Protein AF-A0A7J3S7X8-F1 (afdb_monomer_lite)

pLDDT: mean 84.72, std 7.29, range [62.41, 93.88]

Secondary structure (DSSP, 8-state):
-HHHHHHHHHHHHHHHHHHHHHHHHTTEEEEEEEE-SS-EEEEEEETT-PPPPHHHHHHHHHHHHHHTT-TT--HHHHHHHHHHHHHHTT-SEEEEEEEETTEET--

Radius of gyration: 19.43 Å; chains: 1; bounding box: 49×20×56 Å

Structure (mmCIF, N/CA/C/O backbone):
data_AF-A0A7J3S7X8-F1
#
_entry.id   AF-A0A7J3S7X8-F1
#
loop_
_atom_site.group_PDB
_atom_site.id
_atom_site.type_symbol
_atom_site.label_atom_id
_atom_site.label_alt_id
_atom_site.label_comp_id
_atom_site.label_asym_id
_atom_site.label_entity_id
_atom_site.label_seq_id
_atom_site.pdbx_PDB_ins_code
_atom_site.Cartn_x
_atom_site.Cartn_y
_atom_site.Cartn_z
_atom_site.occupancy
_atom_site.B_iso_or_equiv
_atom_site.auth_seq_id
_atom_site.auth_comp_id
_atom_site.auth_asym_id
_atom_site.auth_atom_id
_atom_site.pdbx_PDB_model_num
ATOM 1 N N . MET A 1 1 ? 26.998 -4.823 -42.857 1.00 62.41 1 MET A N 1
ATOM 2 C CA . MET A 1 1 ? 27.583 -3.958 -41.805 1.00 62.41 1 MET A CA 1
ATOM 3 C C . MET A 1 1 ? 26.622 -2.862 -41.334 1.00 62.41 1 MET A C 1
ATOM 5 O O . MET A 1 1 ? 26.168 -2.966 -40.208 1.00 62.41 1 MET A O 1
ATOM 9 N N . ARG A 1 2 ? 26.195 -1.890 -42.160 1.00 70.94 2 ARG A N 1
ATOM 10 C CA . ARG A 1 2 ? 25.293 -0.782 -41.733 1.00 70.94 2 ARG A CA 1
ATOM 11 C C . ARG A 1 2 ? 23.972 -1.208 -41.057 1.00 70.94 2 ARG A C 1
ATOM 13 O O . ARG A 1 2 ? 23.578 -0.609 -40.067 1.00 70.94 2 ARG A O 1
ATOM 20 N N . LYS A 1 3 ? 23.322 -2.273 -41.547 1.00 74.06 3 LYS A N 1
ATOM 21 C CA . LYS A 1 3 ? 22.077 -2.806 -40.955 1.00 74.06 3 LYS A CA 1
ATOM 22 C C . LYS A 1 3 ? 22.283 -3.420 -39.562 1.00 74.06 3 LYS A C 1
ATOM 24 O O . LYS A 1 3 ? 21.411 -3.288 -38.720 1.00 74.06 3 LYS A O 1
ATOM 29 N N . ALA A 1 4 ? 23.443 -4.033 -39.310 1.00 76.62 4 ALA A N 1
ATOM 30 C CA . ALA A 1 4 ? 23.772 -4.594 -37.999 1.00 76.62 4 ALA A CA 1
ATOM 31 C C . ALA A 1 4 ? 23.965 -3.483 -36.956 1.00 76.62 4 ALA A C 1
ATOM 33 O O . ALA A 1 4 ? 23.417 -3.581 -35.869 1.00 76.62 4 ALA A O 1
ATOM 34 N N . TYR A 1 5 ? 24.628 -2.379 -37.327 1.00 82.19 5 TYR A N 1
ATOM 35 C CA . TYR A 1 5 ? 24.740 -1.199 -36.461 1.00 82.19 5 TYR A CA 1
ATOM 36 C C . TYR A 1 5 ? 23.380 -0.567 -36.149 1.00 82.19 5 TYR A C 1
ATOM 38 O O . TYR A 1 5 ? 23.120 -0.234 -34.999 1.00 82.19 5 TYR A O 1
ATOM 46 N N . ALA A 1 6 ? 22.495 -0.446 -37.143 1.00 85.75 6 ALA A N 1
ATOM 47 C CA . ALA A 1 6 ? 21.146 0.076 -36.921 1.00 85.75 6 ALA A CA 1
ATOM 48 C C . ALA A 1 6 ? 20.338 -0.803 -35.947 1.00 85.75 6 ALA A C 1
ATOM 50 O O . ALA A 1 6 ? 19.658 -0.282 -35.069 1.00 85.75 6 ALA A O 1
ATOM 51 N N . ILE A 1 7 ? 20.465 -2.129 -36.057 1.00 88.31 7 ILE A N 1
ATOM 52 C CA . ILE A 1 7 ? 19.827 -3.081 -35.139 1.00 88.31 7 ILE A CA 1
ATOM 53 C C . ILE A 1 7 ? 20.429 -2.971 -33.730 1.00 88.31 7 ILE A C 1
ATOM 55 O O . ILE A 1 7 ? 19.683 -2.894 -32.759 1.00 88.31 7 ILE A O 1
ATOM 59 N N . SER A 1 8 ? 21.756 -2.897 -33.596 1.00 87.19 8 SER A N 1
ATOM 60 C CA . SER A 1 8 ? 22.414 -2.719 -32.293 1.00 87.19 8 SER A CA 1
ATOM 61 C C . SER A 1 8 ? 22.010 -1.413 -31.605 1.00 87.19 8 SER A C 1
ATOM 63 O O . SER A 1 8 ? 21.766 -1.410 -30.401 1.00 87.19 8 SER A O 1
ATOM 65 N N . ILE A 1 9 ? 21.888 -0.316 -32.357 1.00 90.62 9 ILE A N 1
ATOM 66 C CA . ILE A 1 9 ? 21.418 0.971 -31.826 1.00 90.62 9 ILE A CA 1
ATOM 67 C C . ILE A 1 9 ? 19.955 0.868 -31.384 1.00 90.62 9 ILE A C 1
ATOM 69 O O . ILE A 1 9 ? 19.613 1.365 -30.315 1.00 90.62 9 ILE A O 1
ATOM 73 N N . LEU A 1 10 ? 19.101 0.182 -32.150 1.00 92.31 10 LEU A N 1
ATOM 74 C CA . LEU A 1 10 ? 17.704 -0.033 -31.768 1.00 92.31 10 LEU A CA 1
ATOM 75 C C . LEU A 1 10 ? 17.592 -0.799 -30.442 1.00 92.31 10 LEU A C 1
ATOM 77 O O . LEU A 1 10 ? 16.841 -0.384 -29.562 1.00 92.31 10 LEU A O 1
ATOM 81 N N . PHE A 1 11 ? 18.378 -1.864 -30.261 1.00 91.69 11 PHE A N 1
ATOM 82 C CA . PHE A 1 11 ? 18.424 -2.593 -28.990 1.00 91.69 11 PHE A CA 1
ATOM 83 C C . PHE A 1 11 ? 18.907 -1.721 -27.831 1.00 91.69 11 PHE A C 1
ATOM 85 O O . PHE A 1 11 ? 18.347 -1.807 -26.741 1.00 91.69 11 PHE A O 1
ATOM 92 N N . LEU A 1 12 ? 19.896 -0.855 -28.062 1.00 91.50 12 LEU A N 1
ATOM 93 C CA . LEU A 1 12 ? 20.385 0.070 -27.041 1.00 91.50 12 LEU A CA 1
ATOM 94 C C . LEU A 1 12 ? 19.287 1.054 -26.607 1.00 91.50 12 LEU A C 1
ATOM 96 O O . LEU A 1 12 ? 19.082 1.256 -25.413 1.00 91.50 12 LEU A O 1
ATOM 100 N N . VAL A 1 13 ? 18.542 1.621 -27.561 1.00 91.75 13 VAL A N 1
ATOM 101 C CA . VAL A 1 13 ? 17.432 2.546 -27.278 1.00 91.75 13 VAL A CA 1
ATOM 102 C C . VAL A 1 13 ? 16.324 1.849 -26.486 1.00 91.75 13 VAL A C 1
ATOM 104 O O . VAL A 1 13 ? 15.844 2.402 -25.497 1.00 91.75 13 VAL A O 1
ATOM 107 N N . VAL A 1 14 ? 15.953 0.624 -26.870 1.00 91.62 14 VAL A N 1
ATOM 108 C CA . VAL A 1 14 ? 14.945 -0.165 -26.146 1.00 91.62 14 VAL A CA 1
ATOM 109 C C . VAL A 1 14 ? 15.421 -0.500 -24.732 1.00 91.62 14 VAL A C 1
ATOM 111 O O . VAL A 1 14 ? 14.665 -0.306 -23.785 1.00 91.62 14 VAL A O 1
ATOM 114 N N . ALA A 1 15 ? 16.670 -0.942 -24.562 1.00 88.19 15 ALA A N 1
ATOM 115 C CA . ALA A 1 15 ? 17.222 -1.283 -23.251 1.00 88.19 15 ALA A CA 1
ATOM 116 C C . ALA A 1 15 ? 17.259 -0.071 -22.306 1.00 88.19 15 ALA A C 1
ATOM 118 O O . ALA A 1 15 ? 16.869 -0.185 -21.144 1.00 88.19 15 ALA A O 1
ATOM 119 N N . ILE A 1 16 ? 17.666 1.098 -22.810 1.00 89.50 16 ILE A N 1
ATOM 120 C CA . ILE A 1 16 ? 17.671 2.347 -22.037 1.00 89.50 16 ILE A CA 1
ATOM 121 C C . ILE A 1 16 ? 16.240 2.739 -21.654 1.00 89.50 16 ILE A C 1
ATOM 123 O O . ILE A 1 16 ? 15.968 2.984 -20.479 1.00 89.50 16 ILE A O 1
ATOM 127 N N . GLY A 1 17 ? 15.314 2.754 -22.618 1.00 86.06 17 GLY A N 1
ATOM 128 C CA . GLY A 1 17 ? 13.912 3.099 -22.363 1.00 86.06 17 GLY A CA 1
ATOM 129 C C . GLY A 1 17 ? 13.257 2.170 -21.340 1.00 86.06 17 GLY A C 1
ATOM 130 O O . GLY A 1 17 ? 12.569 2.628 -20.429 1.00 86.06 17 GLY A O 1
ATOM 131 N N . MET A 1 18 ? 13.532 0.869 -21.433 1.00 83.69 18 MET A N 1
ATOM 132 C CA . MET A 1 18 ? 13.013 -0.127 -20.500 1.00 83.69 18 MET A CA 1
ATOM 133 C C . MET A 1 18 ? 13.631 0.019 -19.104 1.00 83.69 18 MET A C 1
ATOM 135 O O . MET A 1 18 ? 12.915 -0.096 -18.113 1.00 83.69 18 MET A O 1
ATOM 139 N N . GLY A 1 19 ? 14.922 0.354 -19.009 1.00 81.31 19 GLY A N 1
ATOM 140 C CA . GLY A 1 19 ? 15.586 0.660 -17.740 1.00 81.31 19 GLY A CA 1
ATOM 141 C C . GLY A 1 19 ? 14.957 1.852 -17.013 1.00 81.31 19 GLY A C 1
ATOM 142 O O . GLY A 1 19 ? 14.654 1.749 -15.824 1.00 81.31 19 GLY A O 1
ATOM 143 N N . PHE A 1 20 ? 14.682 2.949 -17.726 1.00 81.25 20 PHE A N 1
ATOM 144 C CA . PHE A 1 20 ? 13.975 4.104 -17.157 1.00 81.25 20 PHE A CA 1
ATOM 145 C C . PHE A 1 20 ? 12.551 3.752 -16.720 1.00 81.25 20 PHE A C 1
ATOM 147 O O . PHE A 1 20 ? 12.148 4.096 -15.609 1.00 81.25 20 PHE A O 1
ATOM 154 N N . TYR A 1 21 ? 11.814 3.010 -17.550 1.00 80.69 21 TYR A N 1
ATOM 155 C CA . TYR A 1 21 ? 10.460 2.571 -17.222 1.00 80.69 21 TYR A CA 1
ATOM 156 C C . TYR A 1 21 ? 10.421 1.702 -15.957 1.00 80.69 21 TYR A C 1
ATOM 158 O O . TYR A 1 21 ? 9.586 1.924 -15.079 1.00 80.69 21 TYR A O 1
ATOM 166 N N . ILE A 1 22 ? 11.342 0.743 -15.827 1.00 80.44 22 ILE A N 1
ATOM 167 C CA . ILE A 1 22 ? 11.461 -0.100 -14.631 1.00 80.44 22 ILE A CA 1
ATOM 168 C C . ILE A 1 22 ? 11.815 0.756 -13.416 1.00 80.44 22 ILE A C 1
ATOM 170 O O . ILE A 1 22 ? 11.185 0.610 -12.372 1.00 80.44 22 ILE A O 1
ATOM 174 N N . HIS A 1 23 ? 12.780 1.669 -13.540 1.00 76.25 23 HIS A N 1
ATOM 175 C CA . HIS A 1 23 ? 13.201 2.514 -12.426 1.00 76.25 23 HIS A CA 1
ATOM 176 C C . HIS A 1 23 ? 12.036 3.346 -11.872 1.00 76.25 23 HIS A C 1
ATOM 178 O O . HIS A 1 23 ? 11.757 3.279 -10.675 1.00 76.25 23 HIS A O 1
ATOM 184 N N . GLU A 1 24 ? 11.292 4.045 -12.732 1.00 75.25 24 GLU A N 1
ATOM 185 C CA . GLU A 1 24 ? 10.157 4.873 -12.303 1.00 75.25 24 GLU A CA 1
ATOM 186 C C . GLU A 1 24 ? 8.973 4.083 -11.734 1.00 75.25 24 GLU A C 1
ATOM 188 O O . GLU A 1 24 ? 8.207 4.624 -10.930 1.00 75.25 24 GLU A O 1
ATOM 193 N N . ASN A 1 25 ? 8.783 2.833 -12.166 1.00 75.62 25 ASN A N 1
ATOM 194 C CA . ASN A 1 25 ? 7.625 2.025 -11.781 1.00 75.62 25 ASN A CA 1
ATOM 195 C C . ASN A 1 25 ? 7.932 0.974 -10.707 1.00 75.62 25 ASN A C 1
ATOM 197 O O . ASN A 1 25 ? 6.998 0.457 -10.098 1.00 75.62 25 ASN A O 1
ATOM 201 N N . SER A 1 26 ? 9.206 0.716 -10.402 1.00 76.62 26 SER A N 1
ATOM 202 C CA . SER A 1 26 ? 9.643 -0.191 -9.328 1.00 76.62 26 SER A CA 1
ATOM 203 C C . SER A 1 26 ? 9.123 0.212 -7.943 1.00 76.62 26 SER A C 1
ATOM 205 O O . SER A 1 26 ? 8.929 -0.639 -7.083 1.00 76.62 26 SER A O 1
ATOM 207 N N . GLN A 1 27 ? 8.837 1.502 -7.747 1.00 84.44 27 GLN A N 1
ATOM 208 C CA . GLN A 1 27 ? 8.304 2.058 -6.500 1.00 84.44 27 GLN A CA 1
ATOM 209 C C . GLN A 1 27 ? 6.775 2.209 -6.527 1.00 84.44 27 GLN A C 1
ATOM 211 O O . GLN A 1 27 ? 6.224 3.001 -5.755 1.00 84.44 27 GLN A O 1
ATOM 216 N N . THR A 1 28 ? 6.101 1.498 -7.438 1.00 89.00 28 THR A N 1
ATOM 217 C CA . THR A 1 28 ? 4.640 1.488 -7.557 1.00 89.00 28 THR A CA 1
ATOM 218 C C . THR A 1 28 ? 4.053 0.244 -6.905 1.00 89.00 28 THR A C 1
ATOM 220 O O . THR A 1 28 ? 4.465 -0.874 -7.219 1.00 89.00 28 THR A O 1
ATOM 223 N N . VAL A 1 29 ? 3.056 0.440 -6.046 1.00 91.06 29 VAL A N 1
ATOM 224 C CA . VAL A 1 29 ? 2.281 -0.638 -5.426 1.00 91.06 29 VAL A CA 1
ATOM 225 C C . VAL A 1 29 ? 0.789 -0.360 -5.564 1.00 91.06 29 VAL A C 1
ATOM 227 O O . VAL A 1 29 ? 0.326 0.768 -5.377 1.00 91.06 29 VAL A O 1
ATOM 230 N N . ASN A 1 30 ? 0.035 -1.399 -5.905 1.00 91.50 30 ASN A N 1
ATOM 231 C CA . ASN A 1 30 ? -1.419 -1.392 -5.866 1.00 91.50 30 ASN A CA 1
ATOM 232 C C . ASN A 1 30 ? -1.861 -2.204 -4.653 1.00 91.50 30 ASN A C 1
ATOM 234 O O . ASN A 1 30 ? -1.516 -3.381 -4.546 1.00 91.50 30 ASN A O 1
ATOM 238 N N . ILE A 1 31 ? -2.612 -1.575 -3.761 1.00 91.56 31 ILE A N 1
ATOM 239 C CA . ILE A 1 31 ? -3.123 -2.152 -2.523 1.00 91.56 31 ILE A CA 1
ATOM 240 C C . ILE A 1 31 ? -4.639 -2.244 -2.654 1.00 91.56 31 ILE A C 1
ATOM 242 O O . ILE A 1 31 ? -5.311 -1.253 -2.939 1.00 91.56 31 ILE A O 1
ATOM 246 N N . THR A 1 32 ? -5.170 -3.443 -2.462 1.00 92.19 32 THR A N 1
ATOM 247 C CA . THR A 1 32 ? -6.605 -3.716 -2.419 1.00 92.19 32 THR A CA 1
ATOM 248 C C . THR A 1 32 ? -6.973 -4.131 -1.006 1.00 92.19 32 THR A C 1
ATOM 250 O O . THR A 1 32 ? -6.412 -5.086 -0.473 1.00 92.19 32 THR A O 1
ATOM 253 N N . ILE A 1 33 ? -7.909 -3.402 -0.416 1.00 90.25 33 ILE A N 1
ATOM 254 C CA . ILE A 1 33 ? -8.485 -3.679 0.896 1.00 90.25 33 ILE A CA 1
ATOM 255 C C . ILE A 1 33 ? -9.865 -4.264 0.640 1.00 90.25 33 ILE A C 1
ATOM 257 O O . IL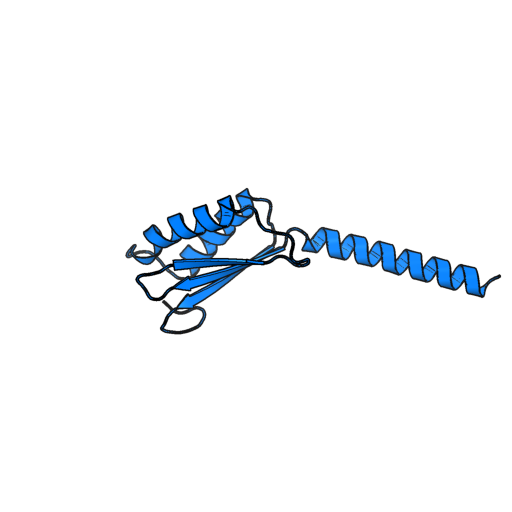E A 1 33 ? -10.725 -3.584 0.087 1.00 90.25 33 ILE A O 1
ATOM 261 N N . GLU A 1 34 ? -10.081 -5.517 1.008 1.00 90.75 34 GLU A N 1
ATOM 262 C CA . GLU A 1 34 ? -11.383 -6.175 0.939 1.00 90.75 34 GLU A CA 1
ATOM 263 C C . GLU A 1 34 ? -11.950 -6.278 2.355 1.00 90.75 34 GLU A C 1
ATOM 265 O O . GLU A 1 34 ? -11.279 -6.775 3.257 1.00 90.75 34 GLU A O 1
ATOM 270 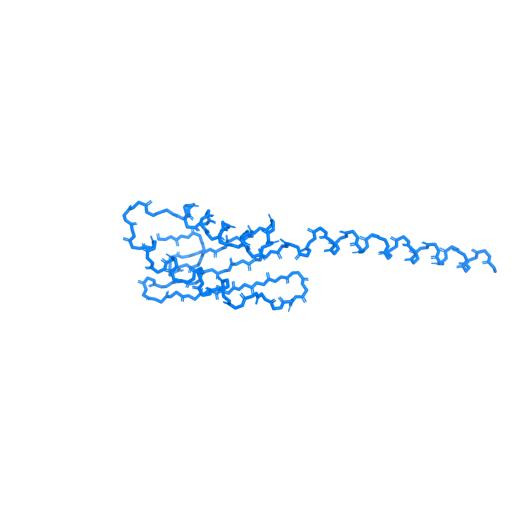N N . THR A 1 35 ? -13.174 -5.798 2.562 1.00 85.94 35 THR A N 1
ATOM 271 C CA . THR A 1 35 ? -13.846 -5.868 3.861 1.00 85.94 35 THR A CA 1
ATOM 272 C C . THR A 1 35 ? -15.333 -6.176 3.724 1.00 85.94 35 THR A C 1
ATOM 274 O O . THR A 1 35 ? -15.982 -5.805 2.752 1.00 85.94 35 THR A O 1
ATOM 277 N N . ASN A 1 36 ? -15.897 -6.867 4.704 1.00 83.06 36 ASN A N 1
ATOM 278 C CA . ASN A 1 36 ? -17.340 -7.098 4.846 1.00 83.06 36 ASN A CA 1
ATOM 279 C C . ASN A 1 36 ? -17.874 -6.501 6.165 1.00 83.06 36 ASN A C 1
ATOM 281 O O . ASN A 1 36 ? -18.927 -6.903 6.644 1.00 83.06 36 ASN A O 1
ATOM 285 N N . GLY A 1 37 ? -17.121 -5.587 6.787 1.00 72.81 37 GLY A N 1
ATOM 286 C CA . GLY A 1 37 ? -17.457 -5.018 8.093 1.00 72.81 37 GLY A CA 1
ATOM 287 C C . GLY A 1 37 ? -17.122 -5.910 9.295 1.00 72.81 37 GLY A C 1
ATOM 288 O O . GLY A 1 37 ? -17.285 -5.452 10.417 1.00 72.81 37 GLY A O 1
ATOM 289 N N . THR A 1 38 ? -16.644 -7.142 9.089 1.00 78.12 38 THR A N 1
ATOM 290 C CA . THR A 1 38 ? -16.138 -8.034 10.154 1.00 78.12 38 THR A CA 1
ATOM 291 C C . THR A 1 38 ? -14.729 -8.549 9.876 1.00 78.12 38 THR A C 1
ATOM 293 O O . THR A 1 38 ? -13.909 -8.623 10.784 1.00 78.12 38 THR A O 1
ATOM 296 N N . ASP A 1 39 ? -14.436 -8.855 8.619 1.00 84.38 39 ASP A N 1
ATOM 297 C CA . ASP A 1 39 ? -13.154 -9.335 8.128 1.00 84.38 39 ASP A CA 1
ATOM 298 C C . ASP A 1 39 ? -12.483 -8.249 7.287 1.00 84.38 39 ASP A C 1
ATOM 300 O O . ASP A 1 39 ? -13.147 -7.481 6.575 1.00 84.38 39 ASP A O 1
ATOM 304 N N . ILE A 1 40 ? -11.154 -8.202 7.348 1.00 86.12 40 ILE A N 1
ATOM 305 C CA . ILE A 1 40 ? -10.320 -7.312 6.542 1.00 86.12 40 ILE A CA 1
ATOM 306 C C . ILE A 1 40 ? -9.225 -8.152 5.897 1.00 86.12 40 ILE A C 1
ATOM 308 O O . ILE A 1 40 ? -8.468 -8.845 6.572 1.00 86.12 40 ILE A O 1
ATO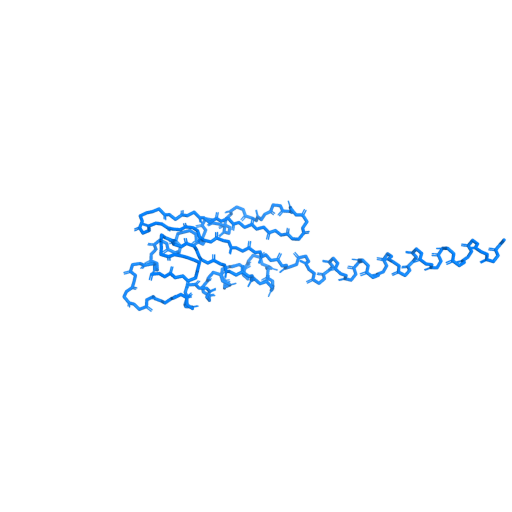M 312 N N . ILE A 1 41 ? -9.145 -8.083 4.573 1.00 89.25 41 ILE A N 1
ATOM 313 C CA . ILE A 1 41 ? -8.130 -8.758 3.771 1.00 89.25 41 ILE A CA 1
ATOM 314 C C . ILE A 1 41 ? -7.373 -7.688 2.995 1.00 89.25 41 ILE A C 1
ATOM 316 O O . ILE A 1 41 ? -7.954 -6.941 2.208 1.00 89.25 41 ILE A O 1
ATOM 320 N N . VAL A 1 42 ? -6.060 -7.635 3.192 1.00 90.38 42 VAL A N 1
ATOM 321 C CA . VAL A 1 42 ? -5.170 -6.727 2.468 1.00 90.38 42 VAL A CA 1
ATOM 322 C C . VAL A 1 42 ? -4.402 -7.534 1.436 1.00 90.38 42 VAL A C 1
ATOM 324 O O . VAL A 1 42 ? -3.808 -8.559 1.752 1.00 90.38 42 VAL A O 1
ATOM 327 N N . LYS A 1 43 ? -4.434 -7.080 0.185 1.00 90.00 43 LYS A N 1
ATOM 328 C CA . LYS A 1 43 ? -3.667 -7.659 -0.919 1.00 90.00 43 LYS A CA 1
ATOM 329 C C . LYS A 1 43 ? -2.853 -6.568 -1.571 1.00 90.00 43 LYS A C 1
ATOM 331 O O . LYS A 1 43 ? -3.395 -5.513 -1.905 1.00 90.00 43 LYS A O 1
ATOM 336 N N . SER A 1 44 ? -1.585 -6.829 -1.832 1.00 89.81 44 SER A N 1
ATOM 337 C CA . SER A 1 44 ? -0.732 -5.891 -2.546 1.00 89.81 44 SER A CA 1
ATOM 338 C C . SER A 1 44 ? -0.075 -6.514 -3.774 1.00 89.81 44 SER A C 1
ATOM 340 O O . SER A 1 44 ? 0.141 -7.720 -3.874 1.00 89.81 44 SER A O 1
ATOM 342 N N . SER A 1 45 ? 0.178 -5.680 -4.780 1.00 88.62 45 SER A N 1
ATOM 343 C CA . SER A 1 45 ? 0.767 -6.099 -6.051 1.00 88.62 45 SER A CA 1
ATOM 344 C C . SER A 1 45 ? 1.670 -5.011 -6.617 1.00 88.62 45 SER A C 1
ATOM 346 O O . SER A 1 45 ? 1.393 -3.817 -6.496 1.00 88.62 45 SER A O 1
ATOM 348 N N . THR A 1 46 ? 2.758 -5.430 -7.256 1.00 86.44 46 THR A N 1
ATOM 349 C CA . THR A 1 46 ? 3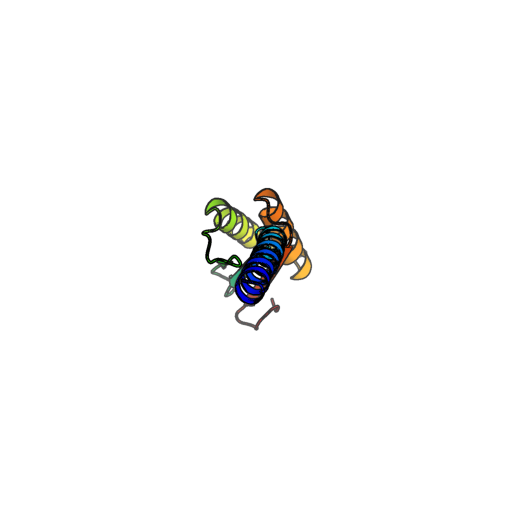.748 -4.548 -7.885 1.00 86.44 46 THR A CA 1
ATOM 350 C C . THR A 1 46 ? 3.862 -4.859 -9.378 1.00 86.44 46 THR A C 1
ATOM 352 O O . THR A 1 46 ? 3.439 -5.922 -9.836 1.00 86.44 46 THR A O 1
ATOM 355 N N . LEU A 1 47 ? 4.451 -3.942 -10.153 1.00 73.06 47 LEU A N 1
ATOM 356 C CA . LEU A 1 47 ? 4.490 -3.991 -11.625 1.00 73.06 47 LEU A CA 1
ATOM 357 C C . LEU A 1 47 ? 5.250 -5.202 -12.223 1.00 73.06 47 LEU A C 1
ATOM 359 O O . LEU A 1 47 ? 5.226 -5.402 -13.432 1.00 73.06 47 LEU A O 1
ATOM 363 N N . PHE A 1 48 ? 5.899 -6.022 -11.392 1.00 72.12 48 PHE A N 1
ATOM 364 C CA . PHE A 1 48 ? 6.660 -7.210 -11.805 1.00 72.12 48 PHE A CA 1
ATOM 365 C C . PHE A 1 48 ? 6.356 -8.449 -10.959 1.00 72.12 48 PHE A C 1
ATOM 367 O O . PHE A 1 48 ? 7.184 -9.353 -10.888 1.00 72.12 48 PHE A O 1
ATOM 374 N N . PHE A 1 49 ? 5.199 -8.483 -10.286 1.00 68.62 49 PHE A N 1
ATOM 375 C CA . PHE A 1 49 ? 4.851 -9.553 -9.339 1.00 68.62 49 PHE A CA 1
ATOM 376 C C . PHE A 1 49 ? 5.920 -9.765 -8.255 1.00 68.62 49 PHE A C 1
ATOM 378 O O . PHE A 1 49 ? 6.025 -10.846 -7.678 1.00 68.62 49 PHE A O 1
ATOM 385 N N . ALA A 1 50 ? 6.731 -8.736 -7.983 1.00 72.81 50 ALA A N 1
ATOM 386 C CA . ALA A 1 50 ? 7.689 -8.788 -6.900 1.00 72.81 50 ALA A CA 1
ATOM 387 C C . ALA A 1 50 ? 6.897 -8.857 -5.588 1.00 72.81 50 ALA A C 1
ATOM 389 O O . ALA A 1 50 ? 5.960 -8.060 -5.421 1.00 72.81 50 ALA A O 1
ATOM 390 N N . PRO A 1 51 ? 7.245 -9.792 -4.689 1.00 70.06 51 PRO A N 1
ATOM 391 C CA . PRO A 1 51 ? 6.582 -9.898 -3.405 1.00 70.06 51 PRO A CA 1
ATOM 392 C C . PRO A 1 51 ? 6.776 -8.587 -2.651 1.00 70.06 51 PRO A C 1
ATOM 394 O O . PRO A 1 51 ? 7.880 -8.038 -2.585 1.00 70.06 51 PRO A O 1
ATOM 397 N N . THR A 1 52 ? 5.684 -8.062 -2.122 1.00 80.62 52 THR A N 1
ATOM 398 C CA . THR A 1 52 ? 5.722 -6.938 -1.198 1.00 80.62 52 THR A CA 1
ATOM 399 C C . THR A 1 52 ? 6.233 -7.415 0.164 1.00 80.62 52 THR A C 1
ATOM 401 O O . THR A 1 52 ? 6.136 -8.604 0.487 1.00 80.62 52 THR A O 1
ATOM 404 N N . PRO A 1 53 ? 6.827 -6.525 0.976 1.00 81.25 53 PRO A N 1
ATOM 405 C CA . PRO A 1 53 ? 7.228 -6.883 2.329 1.00 81.25 53 PRO A CA 1
ATOM 406 C C . PRO A 1 53 ? 6.003 -7.352 3.136 1.00 81.25 53 PRO A C 1
ATOM 408 O O . PRO A 1 53 ? 5.053 -6.577 3.252 1.00 81.25 53 PRO A O 1
ATOM 411 N N . PRO A 1 54 ? 6.008 -8.562 3.728 1.00 74.94 54 PRO A N 1
ATOM 412 C CA . PRO A 1 54 ? 4.836 -9.091 4.433 1.00 74.94 54 PRO A CA 1
ATOM 413 C C . PRO A 1 54 ? 4.406 -8.210 5.616 1.00 74.94 54 PRO A C 1
ATOM 415 O O . PRO A 1 54 ? 3.215 -8.043 5.853 1.00 74.94 54 PRO A O 1
ATOM 418 N N . GLY A 1 55 ? 5.359 -7.550 6.288 1.00 87.69 55 GLY A N 1
ATOM 419 C CA . GLY A 1 55 ? 5.054 -6.608 7.371 1.00 87.69 55 GLY A CA 1
ATOM 420 C C . GLY A 1 55 ? 4.231 -5.390 6.933 1.00 87.69 55 GLY A C 1
ATOM 421 O O . GLY A 1 55 ? 3.513 -4.822 7.745 1.00 87.69 55 GLY A O 1
ATOM 422 N N . MET A 1 56 ? 4.269 -5.016 5.647 1.00 91.56 56 MET A N 1
ATOM 423 C CA . MET A 1 56 ? 3.451 -3.916 5.133 1.00 91.56 56 MET A CA 1
ATOM 424 C C . MET A 1 56 ? 1.968 -4.292 5.113 1.00 91.56 56 MET A C 1
ATOM 426 O O . MET A 1 56 ? 1.135 -3.490 5.520 1.00 91.56 56 MET A O 1
ATOM 430 N N . GLU A 1 57 ? 1.626 -5.485 4.620 1.00 90.62 57 GLU A N 1
ATOM 431 C CA . GLU A 1 57 ? 0.227 -5.925 4.551 1.00 90.62 57 GLU A CA 1
ATOM 432 C C . GLU A 1 57 ? -0.368 -6.103 5.952 1.00 90.62 57 GLU A C 1
ATOM 434 O O . GLU A 1 57 ? -1.512 -5.714 6.178 1.00 90.62 57 GLU A O 1
ATOM 439 N N . GLU A 1 58 ? 0.429 -6.613 6.895 1.00 91.06 58 GLU A N 1
ATOM 440 C CA . GLU A 1 58 ? 0.050 -6.767 8.301 1.00 91.06 58 GLU A CA 1
ATOM 441 C C . GLU A 1 58 ? -0.165 -5.413 8.998 1.00 91.06 58 GLU A C 1
ATOM 443 O O . GLU A 1 58 ? -1.215 -5.206 9.602 1.00 91.06 58 GLU A O 1
ATOM 448 N N . GLU A 1 59 ? 0.762 -4.456 8.850 1.00 92.06 59 GLU A N 1
ATOM 449 C CA . GLU A 1 59 ? 0.619 -3.102 9.421 1.00 92.06 59 GLU A CA 1
ATOM 450 C C . GLU A 1 59 ? -0.609 -2.380 8.849 1.00 92.06 59 GLU A C 1
ATOM 452 O O . GLU A 1 59 ? -1.330 -1.695 9.573 1.00 92.06 59 GLU A O 1
ATOM 457 N N . ILE A 1 60 ? -0.889 -2.558 7.553 1.00 91.69 60 ILE A N 1
ATOM 458 C CA . ILE A 1 60 ? -2.098 -2.012 6.929 1.00 91.69 60 ILE A CA 1
ATOM 459 C C . ILE A 1 60 ? -3.356 -2.672 7.506 1.00 91.69 60 ILE A C 1
ATOM 461 O O . ILE A 1 60 ? -4.322 -1.968 7.801 1.00 91.69 60 ILE A O 1
ATOM 465 N N . ALA A 1 61 ? -3.373 -3.997 7.657 1.00 90.12 61 ALA A N 1
ATOM 466 C CA . ALA A 1 61 ? -4.533 -4.718 8.174 1.00 90.12 61 ALA A CA 1
ATOM 467 C C . ALA A 1 61 ? -4.859 -4.308 9.619 1.00 90.12 61 ALA A C 1
ATOM 469 O O . ALA A 1 61 ? -6.018 -4.014 9.920 1.00 90.12 61 ALA A O 1
ATOM 470 N N . ASP A 1 62 ? -3.842 -4.221 10.478 1.00 90.00 62 ASP A N 1
ATOM 471 C CA . ASP A 1 62 ? -3.987 -3.801 11.876 1.00 90.00 62 ASP A CA 1
ATOM 472 C C . ASP A 1 62 ? -4.481 -2.350 11.987 1.00 90.00 62 ASP A C 1
ATOM 474 O O . ASP A 1 62 ? -5.428 -2.054 12.721 1.00 90.00 62 ASP A O 1
ATOM 478 N N . HIS A 1 63 ? -3.922 -1.440 11.179 1.00 89.50 63 HIS A N 1
ATOM 479 C CA . HIS A 1 63 ? -4.375 -0.046 11.145 1.00 89.50 63 HIS A CA 1
ATOM 480 C C . HIS A 1 63 ? -5.845 0.062 10.724 1.00 89.50 63 HIS A C 1
ATOM 482 O O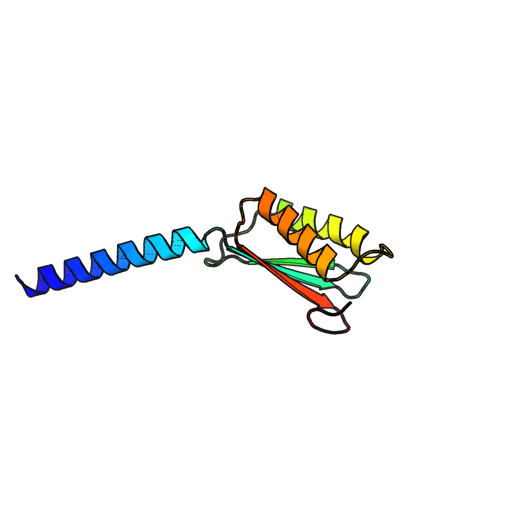 . HIS A 1 63 ? -6.651 0.682 11.418 1.00 89.50 63 HIS A O 1
ATOM 488 N N . ILE A 1 64 ? -6.231 -0.594 9.625 1.00 87.06 64 ILE A N 1
ATOM 489 C CA . ILE A 1 64 ? -7.607 -0.535 9.108 1.00 87.06 64 ILE A CA 1
ATOM 490 C C . ILE A 1 64 ? -8.600 -1.167 10.085 1.00 87.06 64 ILE A C 1
ATOM 492 O O . ILE A 1 64 ? -9.702 -0.639 10.231 1.00 87.06 64 ILE A O 1
ATOM 496 N N . SER A 1 65 ? -8.224 -2.243 10.784 1.00 86.81 65 SER A N 1
ATOM 497 C CA . SER A 1 65 ? -9.086 -2.883 11.786 1.00 86.81 65 SER A CA 1
ATOM 498 C C . SER A 1 65 ? -9.507 -1.926 12.895 1.00 86.81 65 SER A C 1
ATOM 500 O O . SER A 1 65 ? -10.609 -2.054 13.423 1.00 86.81 65 SER A O 1
ATOM 502 N N . ASN A 1 66 ? -8.664 -0.953 13.227 1.00 82.38 66 ASN A N 1
ATOM 503 C CA . ASN A 1 66 ? -8.986 0.077 14.207 1.00 82.38 66 ASN A CA 1
ATOM 504 C C . ASN A 1 66 ? -9.701 1.270 13.559 1.00 82.38 66 ASN A C 1
ATOM 506 O O . ASN A 1 66 ? -10.653 1.811 14.122 1.00 82.38 66 ASN A O 1
ATOM 510 N N . SER A 1 67 ? -9.279 1.666 12.356 1.00 80.56 67 SER A N 1
ATOM 511 C CA . SER A 1 67 ? -9.810 2.848 11.678 1.00 80.56 67 SER A CA 1
ATOM 512 C C . SER A 1 67 ? -11.207 2.659 11.098 1.00 80.56 67 SER A C 1
ATOM 514 O O . SER A 1 67 ? -11.944 3.632 11.056 1.00 80.56 67 SER A O 1
ATOM 516 N N . ILE A 1 68 ? -11.624 1.472 10.649 1.00 75.38 68 ILE A N 1
ATOM 517 C CA . ILE A 1 68 ? -12.954 1.291 10.024 1.00 75.38 68 ILE A CA 1
ATOM 518 C C . ILE A 1 68 ? -14.111 1.569 10.994 1.00 75.38 68 ILE A C 1
ATOM 520 O O . ILE A 1 68 ? -15.174 2.012 10.567 1.00 75.38 68 ILE A O 1
ATOM 524 N N . TYR A 1 69 ? -13.900 1.350 12.292 1.00 72.75 69 TYR A N 1
ATOM 525 C CA . TYR A 1 69 ? -14.918 1.580 13.321 1.00 72.75 69 TYR A CA 1
ATOM 526 C C . TYR A 1 69 ? -14.831 2.966 13.965 1.00 72.75 69 TYR A C 1
ATOM 528 O O . TYR A 1 69 ? -15.675 3.307 14.795 1.00 72.75 69 TYR A O 1
ATOM 536 N N . ALA A 1 70 ? -13.817 3.763 13.616 1.00 77.19 70 ALA A N 1
ATOM 537 C CA . ALA A 1 70 ? -13.665 5.099 14.167 1.00 77.19 70 ALA A CA 1
ATOM 538 C C . ALA A 1 70 ? -14.724 6.043 13.558 1.00 77.19 70 ALA A C 1
ATOM 540 O O . ALA A 1 70 ? -14.867 6.091 12.334 1.00 77.19 70 ALA A O 1
ATOM 541 N N . PRO A 1 71 ? -15.461 6.817 14.375 1.00 71.69 71 PRO A N 1
ATOM 542 C CA . PRO A 1 71 ? -16.558 7.668 13.900 1.00 71.69 71 PRO A CA 1
ATOM 543 C C . PRO A 1 71 ? -16.115 8.799 12.958 1.00 71.69 71 PRO A C 1
ATOM 545 O O . PRO A 1 71 ? -16.925 9.326 12.199 1.00 71.69 71 PRO A O 1
ATOM 548 N N . GLU A 1 72 ? -14.833 9.152 12.979 1.00 77.12 72 GLU A N 1
ATOM 549 C CA . GLU A 1 72 ? -14.207 10.148 12.099 1.00 77.12 72 GLU A CA 1
ATOM 550 C C . GLU A 1 72 ? -13.571 9.536 10.841 1.00 77.12 72 GLU A C 1
ATOM 552 O O . GLU A 1 72 ? -13.000 10.251 10.013 1.00 77.12 72 GLU A O 1
ATOM 557 N N . SER A 1 73 ? -13.660 8.217 10.676 1.00 75.00 73 SER A N 1
ATOM 558 C CA . SER A 1 73 ? -13.048 7.521 9.554 1.00 75.00 73 SER A CA 1
ATOM 559 C C . SER A 1 73 ? -13.827 7.726 8.268 1.00 75.00 73 SER A C 1
ATOM 561 O O . SER A 1 73 ? -15.031 7.488 8.180 1.00 75.00 73 SER A O 1
ATOM 563 N N . THR A 1 74 ? -13.112 8.149 7.235 1.00 84.00 74 THR A N 1
ATOM 564 C CA . THR A 1 74 ? -13.628 8.302 5.880 1.00 84.00 74 THR A CA 1
ATOM 565 C C . THR A 1 74 ? -12.819 7.431 4.931 1.00 84.00 74 THR A C 1
ATOM 567 O O . THR A 1 74 ? -11.676 7.059 5.205 1.00 84.00 74 THR A O 1
ATOM 570 N N . LEU A 1 75 ? -13.383 7.141 3.761 1.00 85.06 75 LEU A N 1
ATOM 571 C CA . LEU A 1 75 ? -12.647 6.442 2.712 1.00 85.06 75 LEU A CA 1
ATOM 572 C C . LEU A 1 75 ? -11.323 7.151 2.373 1.00 85.06 75 LEU A C 1
ATOM 574 O O . LEU A 1 75 ? -10.301 6.496 2.170 1.00 85.06 75 LEU A O 1
ATOM 578 N N . ASP A 1 76 ? -11.338 8.483 2.333 1.00 87.31 76 ASP A N 1
ATOM 579 C CA . ASP A 1 76 ? -10.164 9.283 1.999 1.00 87.31 76 ASP A CA 1
ATOM 580 C C . ASP A 1 76 ? -9.095 9.235 3.094 1.00 87.31 76 ASP A C 1
ATOM 582 O O . ASP A 1 76 ? -7.911 9.119 2.768 1.00 87.31 76 ASP A O 1
ATOM 586 N N . SER A 1 77 ? -9.483 9.249 4.376 1.00 88.00 77 SER A N 1
ATOM 587 C CA . SER A 1 77 ? -8.528 9.105 5.482 1.00 88.00 77 SER A CA 1
ATOM 588 C C . SER A 1 77 ? -7.899 7.713 5.499 1.00 88.00 77 SER A C 1
ATOM 590 O O . SER A 1 77 ? -6.678 7.606 5.563 1.00 88.00 77 SER A O 1
ATOM 592 N N . ILE A 1 78 ? -8.694 6.653 5.306 1.00 88.06 78 ILE A N 1
ATOM 593 C CA . ILE A 1 78 ? -8.179 5.276 5.208 1.00 88.06 78 ILE A CA 1
ATOM 594 C C . ILE A 1 78 ? -7.180 5.162 4.052 1.00 88.06 78 ILE A C 1
ATOM 596 O O . ILE A 1 78 ? -6.082 4.629 4.212 1.00 88.06 78 ILE A O 1
ATOM 600 N N . LYS A 1 79 ? -7.519 5.702 2.875 1.00 91.12 79 LYS A N 1
ATOM 601 C CA . LYS A 1 79 ? -6.607 5.704 1.723 1.00 91.12 79 LYS A CA 1
ATOM 602 C C . LYS A 1 79 ? -5.333 6.498 2.005 1.00 91.12 79 LYS A C 1
ATOM 604 O O . LYS A 1 79 ? -4.268 6.087 1.545 1.00 91.12 79 LYS A O 1
ATOM 609 N N . ALA A 1 80 ? -5.415 7.623 2.709 1.00 91.69 80 ALA A N 1
ATOM 610 C CA . ALA A 1 80 ? -4.249 8.426 3.068 1.00 91.69 80 ALA A CA 1
ATOM 611 C C . ALA A 1 80 ? -3.311 7.673 4.023 1.00 91.69 80 ALA A C 1
ATOM 613 O O . ALA A 1 80 ? -2.105 7.625 3.772 1.00 91.69 80 ALA A O 1
ATOM 614 N N . ASP A 1 81 ? -3.859 7.015 5.040 1.00 92.31 81 ASP A N 1
ATOM 615 C CA . ASP A 1 81 ? -3.083 6.251 6.017 1.00 92.31 81 ASP A CA 1
ATOM 616 C C . ASP A 1 81 ? -2.376 5.059 5.372 1.00 92.31 81 ASP A C 1
ATOM 618 O O . ASP A 1 81 ? -1.176 4.858 5.559 1.00 92.31 81 ASP A O 1
ATOM 622 N N . VAL A 1 82 ? -3.078 4.320 4.511 1.00 92.56 82 VAL A N 1
ATOM 623 C CA . VAL A 1 82 ? -2.508 3.193 3.756 1.00 92.56 82 VAL A CA 1
ATOM 624 C C . VAL A 1 82 ? -1.355 3.655 2.863 1.00 92.56 82 VAL A C 1
ATOM 626 O O . VAL A 1 82 ? -0.317 2.994 2.787 1.00 92.56 82 VAL A O 1
ATOM 629 N N . LYS A 1 83 ? -1.497 4.815 2.206 1.00 93.88 83 LYS A N 1
ATOM 630 C CA . LYS A 1 83 ? -0.413 5.421 1.416 1.00 93.88 83 LYS A CA 1
ATOM 631 C C . LYS A 1 83 ? 0.781 5.788 2.291 1.00 93.88 83 LYS A C 1
ATOM 633 O O . LYS A 1 83 ? 1.920 5.575 1.875 1.00 93.88 83 LYS A O 1
ATOM 638 N N . LEU A 1 84 ? 0.533 6.317 3.486 1.00 93.81 84 LEU A N 1
ATOM 639 C CA . LEU A 1 84 ? 1.580 6.684 4.430 1.00 93.81 84 LEU A CA 1
ATOM 640 C C . LEU A 1 84 ? 2.332 5.447 4.929 1.00 93.81 84 LEU A C 1
ATOM 642 O O . LEU A 1 84 ? 3.561 5.448 4.894 1.00 93.81 84 LEU A O 1
ATOM 646 N N . ILE A 1 85 ? 1.627 4.374 5.293 1.00 93.38 85 ILE A N 1
ATOM 647 C CA . ILE A 1 85 ? 2.241 3.092 5.664 1.00 93.38 85 ILE A CA 1
ATOM 648 C C . ILE A 1 85 ? 3.095 2.574 4.507 1.00 93.38 85 ILE A C 1
ATOM 650 O O . ILE A 1 85 ? 4.298 2.405 4.677 1.00 93.38 85 ILE A O 1
ATOM 654 N N . ALA A 1 86 ? 2.536 2.436 3.302 1.00 91.81 86 ALA A N 1
ATOM 655 C CA . ALA A 1 86 ? 3.274 1.958 2.129 1.00 91.81 86 ALA A CA 1
ATOM 656 C C . ALA A 1 86 ? 4.518 2.812 1.804 1.00 91.81 86 ALA A C 1
ATOM 658 O O . ALA A 1 86 ? 5.543 2.284 1.368 1.00 91.81 86 ALA A O 1
ATOM 659 N N . SER A 1 87 ? 4.475 4.122 2.070 1.00 91.38 87 SER A N 1
ATOM 660 C CA . SER A 1 87 ? 5.635 5.000 1.888 1.00 91.38 87 SER A CA 1
ATOM 661 C C . SER A 1 87 ? 6.799 4.684 2.833 1.00 91.38 87 SER A C 1
ATOM 663 O O . SER A 1 87 ? 7.955 4.781 2.411 1.00 91.38 87 SER A O 1
ATOM 665 N N . LYS A 1 88 ? 6.528 4.207 4.061 1.00 92.69 88 LYS A N 1
ATOM 666 C CA . LYS A 1 88 ? 7.566 3.725 4.995 1.00 92.69 88 LYS A CA 1
ATOM 667 C C . LYS A 1 88 ? 8.331 2.527 4.425 1.00 92.69 88 LYS A C 1
ATOM 669 O O . LYS A 1 88 ? 9.515 2.372 4.702 1.00 92.69 88 LYS A O 1
ATOM 674 N N . TYR A 1 89 ? 7.674 1.729 3.582 1.00 90.25 89 TYR A N 1
ATOM 675 C CA . TYR A 1 89 ? 8.260 0.576 2.891 1.00 90.25 89 TYR A CA 1
ATOM 676 C C . TYR A 1 89 ? 8.916 0.938 1.545 1.00 90.25 89 TYR A C 1
ATOM 678 O O . TYR A 1 89 ? 9.332 0.055 0.799 1.00 90.25 89 TYR A O 1
ATOM 686 N N . GLY A 1 90 ? 9.054 2.231 1.223 1.00 88.19 90 GLY A N 1
ATOM 687 C CA . GLY A 1 90 ? 9.794 2.708 0.049 1.00 88.19 90 GLY A CA 1
ATOM 688 C C . GLY A 1 90 ? 8.971 2.846 -1.236 1.00 88.19 90 GLY A C 1
ATOM 689 O O . GLY A 1 90 ? 9.541 3.144 -2.293 1.00 88.19 90 GLY A O 1
ATOM 690 N N . TYR A 1 91 ? 7.647 2.680 -1.165 1.00 89.25 91 TYR A N 1
ATOM 691 C CA . TYR A 1 91 ? 6.750 2.918 -2.295 1.00 89.25 91 TYR A CA 1
ATOM 692 C C . TYR A 1 91 ? 6.412 4.405 -2.430 1.00 89.25 91 TYR A C 1
ATOM 694 O O . TYR A 1 91 ? 5.996 5.058 -1.478 1.00 89.25 91 TYR A O 1
ATOM 702 N N . LYS A 1 92 ? 6.567 4.955 -3.636 1.00 87.31 92 LYS A N 1
ATOM 703 C CA . LYS A 1 92 ? 6.283 6.374 -3.928 1.00 87.31 92 LYS A CA 1
ATOM 704 C C . LYS A 1 92 ? 4.968 6.578 -4.665 1.00 87.31 92 LYS A C 1
ATOM 706 O O . LYS A 1 92 ? 4.352 7.632 -4.545 1.00 87.31 92 LYS A O 1
ATOM 711 N N . LYS A 1 93 ? 4.550 5.586 -5.449 1.00 88.81 93 LYS A N 1
ATOM 712 C CA . LYS A 1 93 ? 3.287 5.597 -6.189 1.00 88.81 93 LYS A CA 1
ATOM 713 C C . LYS A 1 93 ? 2.400 4.505 -5.605 1.00 88.81 93 LYS A C 1
ATOM 715 O O . LYS A 1 93 ? 2.625 3.326 -5.846 1.00 88.81 93 LYS A O 1
ATOM 720 N N . VAL A 1 94 ? 1.424 4.899 -4.798 1.00 90.62 94 VAL A N 1
ATOM 721 C CA . VAL A 1 94 ? 0.560 3.958 -4.080 1.00 90.62 94 VAL A CA 1
ATOM 722 C C . VAL A 1 94 ? -0.876 4.145 -4.554 1.00 90.62 94 VAL A C 1
ATOM 724 O O . VAL A 1 94 ? -1.484 5.195 -4.327 1.00 90.62 94 VAL A O 1
ATOM 727 N N . ASN A 1 95 ? -1.415 3.121 -5.205 1.00 91.31 95 ASN A N 1
ATOM 728 C CA . ASN A 1 95 ? -2.814 3.067 -5.610 1.00 91.31 95 ASN A CA 1
ATOM 729 C C . ASN A 1 95 ? -3.577 2.234 -4.585 1.00 91.31 95 ASN A C 1
ATOM 731 O O . ASN A 1 95 ? -3.237 1.075 -4.373 1.00 91.31 95 ASN A O 1
ATOM 735 N N . VAL A 1 96 ? -4.595 2.817 -3.955 1.00 91.00 96 VAL A N 1
ATOM 736 C CA . VAL A 1 96 ? -5.395 2.142 -2.926 1.00 91.00 96 VAL A CA 1
ATOM 737 C C . VAL A 1 96 ? -6.821 2.000 -3.424 1.00 91.00 96 VAL A C 1
ATOM 739 O O . VAL A 1 96 ? -7.452 2.997 -3.784 1.00 91.00 96 VAL A O 1
ATOM 742 N N . GLN A 1 97 ? -7.321 0.772 -3.417 1.00 91.94 97 GLN A N 1
ATOM 743 C CA . GLN A 1 97 ? -8.708 0.443 -3.702 1.00 91.94 97 GLN A CA 1
ATOM 744 C C . GLN A 1 97 ? -9.322 -0.215 -2.473 1.00 91.94 97 GLN A C 1
ATOM 746 O O . GLN A 1 97 ? -8.738 -1.145 -1.919 1.00 91.94 97 GLN A O 1
ATOM 751 N N . LEU A 1 98 ? -10.502 0.244 -2.066 1.00 88.69 98 LEU A N 1
ATOM 752 C CA . LEU A 1 98 ? -11.281 -0.405 -1.017 1.00 88.69 98 LEU A CA 1
ATOM 753 C C . LEU A 1 98 ? -12.475 -1.112 -1.657 1.00 88.69 98 LEU A C 1
ATOM 755 O O . LEU A 1 98 ? -13.112 -0.576 -2.557 1.00 88.69 98 LEU A O 1
ATOM 759 N N . ARG A 1 99 ? -12.772 -2.335 -1.241 1.00 89.25 99 ARG A N 1
ATOM 760 C CA . ARG A 1 99 ? -13.915 -3.118 -1.710 1.00 89.25 99 ARG A CA 1
ATOM 761 C C . ARG A 1 99 ? -14.693 -3.565 -0.490 1.00 89.25 99 ARG A C 1
ATOM 763 O O . ARG A 1 99 ? -14.186 -4.368 0.290 1.00 89.25 99 ARG A O 1
ATOM 770 N N . SER A 1 100 ? -15.902 -3.045 -0.340 1.00 85.19 100 SER A N 1
ATOM 771 C CA . SER A 1 100 ? -16.821 -3.472 0.706 1.00 85.19 100 SER A CA 1
ATOM 772 C C . SER A 1 100 ? -17.965 -4.307 0.134 1.00 85.19 100 SER A C 1
ATOM 774 O O . SER A 1 100 ? -18.113 -4.450 -1.084 1.00 85.19 100 SER A O 1
ATOM 776 N N . GLN A 1 101 ? -18.830 -4.801 1.018 1.00 80.88 101 GLN A N 1
ATOM 777 C CA . GLN A 1 101 ? -20.123 -5.374 0.638 1.00 80.88 101 GLN A CA 1
ATOM 778 C C . GLN A 1 101 ? -21.040 -4.394 -0.118 1.00 80.88 101 GLN A C 1
ATOM 780 O O . GLN A 1 101 ? -21.954 -4.834 -0.813 1.00 80.88 101 GLN A O 1
ATOM 785 N N . PHE A 1 102 ? -20.807 -3.083 0.004 1.00 82.69 102 PHE A N 1
ATOM 786 C CA . PHE A 1 102 ? -21.593 -2.043 -0.663 1.00 82.69 102 PHE A CA 1
ATOM 787 C C . PHE A 1 102 ? -21.055 -1.705 -2.058 1.00 82.69 10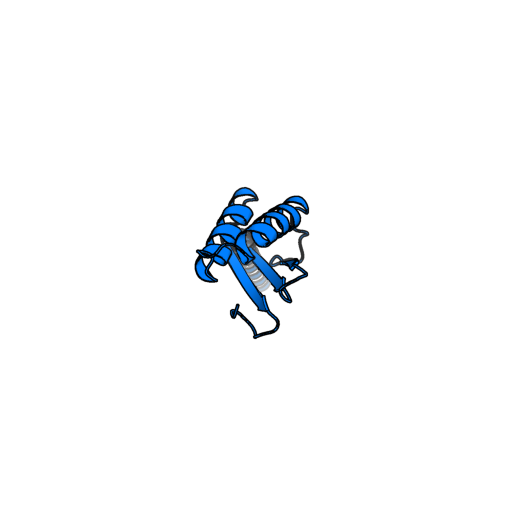2 PHE A C 1
ATOM 789 O O . PHE A 1 102 ? -21.798 -1.212 -2.903 1.00 82.69 102 PHE A O 1
ATOM 796 N N . GLY A 1 103 ? -19.791 -2.026 -2.342 1.00 79.56 103 GLY A N 1
ATOM 797 C CA . GLY A 1 103 ? -19.185 -1.822 -3.652 1.00 79.56 103 GLY A CA 1
ATOM 798 C C . GLY A 1 103 ? -17.710 -1.440 -3.586 1.00 79.56 103 GLY A C 1
ATOM 799 O O . GLY A 1 103 ? -17.059 -1.506 -2.544 1.00 79.56 103 GLY A O 1
ATOM 800 N N . VAL A 1 104 ? -17.163 -1.052 -4.738 1.00 83.88 104 VAL A N 1
ATOM 801 C CA . VAL A 1 104 ? -15.799 -0.516 -4.831 1.00 83.88 104 VAL A CA 1
ATOM 802 C C . VAL A 1 104 ? -15.812 0.937 -4.380 1.00 83.88 104 VAL A C 1
ATOM 804 O O . VAL A 1 104 ? -16.623 1.719 -4.871 1.00 83.88 104 VAL A O 1
ATOM 807 N N . ASP A 1 105 ? -14.888 1.282 -3.488 1.00 80.62 105 ASP A N 1
ATOM 808 C CA . ASP A 1 105 ? -14.712 2.612 -2.915 1.00 80.62 105 ASP A CA 1
ATOM 809 C C . ASP A 1 105 ? -15.984 3.128 -2.225 1.00 80.62 105 ASP A C 1
ATOM 811 O O . ASP A 1 105 ? -16.350 4.296 -2.332 1.00 80.62 105 ASP A O 1
ATOM 815 N N . GLN A 1 106 ? -16.665 2.226 -1.515 1.00 71.75 106 GLN A N 1
ATOM 816 C CA . GLN A 1 106 ? -17.857 2.504 -0.717 1.00 71.75 106 GLN A CA 1
ATOM 817 C C . GLN A 1 106 ? -17.689 1.849 0.654 1.00 71.75 106 GLN A C 1
ATOM 819 O O . GLN A 1 106 ? -17.179 0.731 0.729 1.00 71.75 106 GLN A O 1
ATOM 824 N N . LEU A 1 107 ? -18.086 2.542 1.719 1.00 65.88 107 LEU A N 1
ATOM 825 C CA . LEU A 1 107 ? -18.056 2.082 3.111 1.00 65.88 107 LEU A CA 1
ATOM 826 C C . LEU A 1 107 ? -19.465 2.130 3.691 1.00 65.88 107 LEU A C 1
ATOM 828 O O . LEU A 1 107 ? -20.194 3.084 3.336 1.00 65.88 107 LEU A O 1
#

Foldseek 3Di:
DVVVVVVVVVVVVVVVVVVVVCVVQVLEKEWEWEDAPPDTFIDMAGPVRDDQDPVLRVVLRVVCVVQVPDPPHALVVNQVVNCVSSVVSVRDHYHYWYQYPVGISDD

Sequence (107 aa):
MRKAYAISILFLVVAIGMGFYIHENSQTVNITIETNGTDIIVKSSTLFFAPTPPGMEEEIADHISNSIYAPESTLDSIKADVKLIASKYGYKKVNVQLRSQFGVDQL